Protein AF-A0AA96Z1S4-F1 (afdb_monomer)

Nearest PDB structures (foldseek):
  3mgd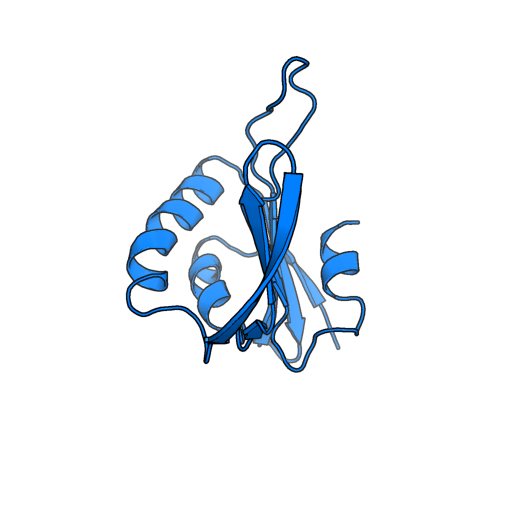-assembly2_B  TM=6.891E-01  e=1.583E-03  Clostridium acetobutylicum
  3pp9-assembly1_A-2  TM=6.224E-01  e=9.752E-04  Bacillus anthracis str. Ames
  5dwn-assembly2_C  TM=6.789E-01  e=4.168E-03  Brucella ovis ATCC 25840
  1j4j-assembly2_B  TM=6.045E-01  e=3.923E-03  Pseudomonas amygdali pv. tabaci
  3dr8-assembly1_A  TM=6.629E-01  e=9.153E-03  unclassified

Foldseek 3Di:
DKDKDWDDLVCQLLQQVAFPFDWDQWDFDDDPNDTDIDGDT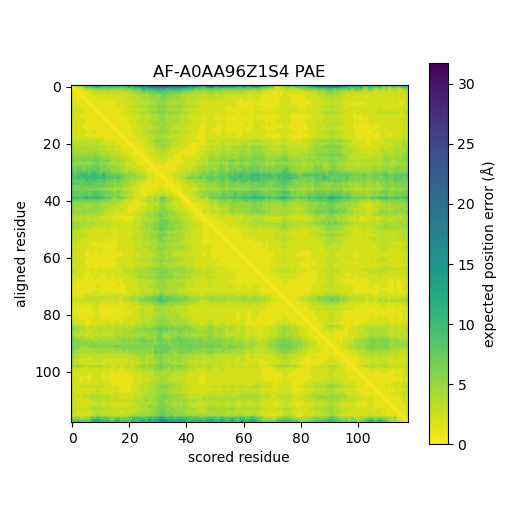DGDRGDPPCCSVVCSVVSSVQVVVPKIKMFMDDPNHTFWIWIWGPFQDDPVSHDIDGPDTDGHPVGPPVCPSVVNVD

pLDDT: mean 95.99, std 3.0, range [73.0, 98.38]

Structure (mmCIF, N/CA/C/O backbone):
data_AF-A0AA96Z1S4-F1
#
_entry.id   AF-A0AA96Z1S4-F1
#
loop_
_atom_site.group_PDB
_atom_site.id
_atom_site.type_symbol
_atom_site.label_atom_id
_atom_site.label_alt_id
_atom_site.label_comp_id
_atom_site.label_asym_id
_atom_site.label_entity_id
_atom_site.label_seq_id
_atom_site.pdbx_PDB_ins_code
_atom_site.Cartn_x
_atom_site.Cartn_y
_atom_site.Cartn_z
_atom_site.occupancy
_atom_site.B_iso_or_equiv
_atom_site.auth_seq_id
_atom_site.auth_comp_id
_atom_site.auth_asym_id
_atom_site.auth_atom_id
_atom_site.pdbx_PDB_model_num
ATOM 1 N N . MET A 1 1 ? -18.338 -12.045 7.560 1.00 86.25 1 MET A N 1
ATOM 2 C CA . MET A 1 1 ? -18.924 -10.911 6.817 1.00 86.25 1 MET A CA 1
ATOM 3 C C . MET A 1 1 ? -17.808 -9.919 6.566 1.00 86.25 1 MET A C 1
ATOM 5 O O . MET A 1 1 ? -16.950 -9.800 7.437 1.00 86.25 1 MET A O 1
ATOM 9 N N . ARG A 1 2 ? -17.789 -9.301 5.384 1.00 93.19 2 ARG A N 1
ATOM 10 C CA . ARG A 1 2 ? -16.822 -8.257 5.043 1.00 93.19 2 ARG A CA 1
ATOM 11 C C . ARG A 1 2 ? -17.427 -6.897 5.335 1.00 93.19 2 ARG A C 1
ATOM 13 O O . ARG A 1 2 ? -18.614 -6.706 5.087 1.00 93.19 2 ARG A O 1
ATOM 20 N N . GLU A 1 3 ? -16.612 -5.996 5.845 1.00 95.94 3 GLU A N 1
ATOM 21 C CA . GLU A 1 3 ? -16.991 -4.627 6.172 1.00 95.94 3 GLU A CA 1
ATOM 22 C C . GLU A 1 3 ? -16.070 -3.669 5.423 1.00 95.94 3 GLU A C 1
ATOM 24 O O . GLU A 1 3 ? -14.860 -3.887 5.396 1.00 95.94 3 GLU A O 1
ATOM 29 N N . VAL A 1 4 ? -16.642 -2.629 4.817 1.00 97.06 4 VAL A N 1
ATOM 30 C CA . VAL A 1 4 ? -15.889 -1.531 4.202 1.00 97.06 4 VAL A CA 1
ATOM 31 C C . VAL A 1 4 ? -16.131 -0.283 5.031 1.00 97.06 4 VAL A C 1
ATOM 33 O O . VAL A 1 4 ? -17.285 0.084 5.253 1.00 97.06 4 VAL A O 1
ATOM 36 N N . ARG A 1 5 ? -15.060 0.352 5.502 1.00 97.12 5 ARG A N 1
ATOM 37 C CA . ARG A 1 5 ? -15.141 1.591 6.284 1.00 97.12 5 ARG A CA 1
ATOM 38 C C . ARG A 1 5 ? -13.849 2.386 6.207 1.00 97.12 5 ARG A C 1
ATOM 40 O O . ARG A 1 5 ? -12.808 1.852 5.823 1.00 97.12 5 ARG A O 1
ATOM 47 N N . GLU A 1 6 ? -13.917 3.642 6.624 1.00 97.81 6 GLU A N 1
ATOM 48 C CA . GLU A 1 6 ? -12.722 4.448 6.844 1.00 97.81 6 GLU A CA 1
ATOM 49 C C . GLU A 1 6 ? -11.872 3.877 7.991 1.00 97.81 6 GLU A C 1
ATOM 51 O O . GLU A 1 6 ? -12.394 3.334 8.975 1.00 97.81 6 GLU A O 1
ATOM 56 N N . LEU A 1 7 ? -10.552 3.968 7.835 1.00 98.38 7 LEU A N 1
ATOM 57 C CA . LEU A 1 7 ? -9.593 3.704 8.901 1.00 98.38 7 LEU A CA 1
ATOM 58 C C . LEU A 1 7 ? -9.537 4.921 9.816 1.00 98.38 7 LEU A C 1
ATOM 60 O O . LEU A 1 7 ? -9.478 6.060 9.357 1.00 98.38 7 LEU A O 1
ATOM 64 N N . GLN A 1 8 ? -9.473 4.668 11.115 1.00 98.19 8 GLN A N 1
ATOM 65 C CA . GLN A 1 8 ? -9.076 5.681 12.077 1.00 98.19 8 GLN A CA 1
ATOM 66 C C . GLN A 1 8 ? -7.562 5.894 12.012 1.00 98.19 8 G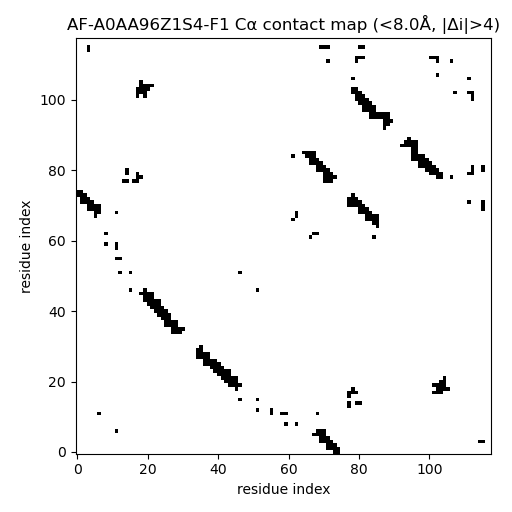LN A C 1
ATOM 68 O O . GLN A 1 8 ? -6.798 5.024 11.586 1.00 98.19 8 GLN A O 1
ATOM 73 N N . ARG A 1 9 ? -7.110 7.062 12.470 1.00 98.00 9 ARG A N 1
ATOM 74 C CA . ARG A 1 9 ? -5.693 7.448 12.453 1.00 98.00 9 ARG A CA 1
ATOM 75 C C . ARG A 1 9 ? -4.766 6.399 13.081 1.00 98.00 9 ARG A C 1
ATOM 77 O O . ARG A 1 9 ? -3.679 6.148 12.567 1.00 98.00 9 ARG A O 1
ATOM 84 N N . ASP A 1 10 ? -5.174 5.807 14.201 1.00 98.19 10 ASP A N 1
ATOM 85 C CA . ASP A 1 10 ? -4.431 4.776 14.935 1.00 98.19 10 ASP A CA 1
ATOM 86 C C . ASP A 1 10 ? -4.451 3.404 14.242 1.00 98.19 10 ASP A C 1
ATOM 88 O O . ASP A 1 10 ? -3.586 2.569 14.503 1.00 98.19 10 ASP A O 1
ATOM 92 N N . GLU A 1 11 ? -5.374 3.193 13.305 1.00 98.19 11 GLU A N 1
ATOM 93 C CA . GLU A 1 11 ? -5.448 1.992 12.477 1.00 98.19 11 GLU A CA 1
ATOM 94 C C . GLU A 1 11 ? -4.565 2.080 11.227 1.00 98.19 11 GLU A C 1
ATOM 96 O O . GLU A 1 11 ? -4.301 1.050 10.612 1.00 98.19 11 GLU A O 1
ATOM 101 N N . ILE A 1 12 ? -4.059 3.257 10.840 1.00 98.31 12 ILE A N 1
ATOM 102 C CA . ILE A 1 12 ? -3.226 3.423 9.632 1.00 98.31 12 ILE A CA 1
ATOM 103 C C . ILE A 1 12 ? -2.015 2.482 9.610 1.00 98.31 12 ILE A C 1
ATOM 105 O O . ILE A 1 12 ? -1.803 1.839 8.585 1.00 98.31 12 ILE A O 1
ATOM 109 N N . PRO A 1 13 ? -1.248 2.288 10.702 1.00 97.94 13 PRO A N 1
ATOM 110 C CA . PRO A 1 13 ? -0.148 1.323 10.700 1.00 97.94 13 PRO A CA 1
ATOM 111 C C . PRO A 1 13 ? -0.586 -0.126 10.422 1.00 97.94 13 PRO A C 1
ATOM 113 O O . PRO A 1 13 ? 0.235 -0.954 10.035 1.00 97.94 13 PRO A O 1
ATOM 116 N N . SER A 1 14 ? -1.872 -0.466 10.577 1.00 97.50 14 SER A N 1
ATOM 117 C CA . SER A 1 14 ? -2.368 -1.815 10.281 1.00 97.50 14 SER A CA 1
ATOM 118 C C . SER A 1 14 ? -2.323 -2.167 8.790 1.00 97.50 14 SER A C 1
ATOM 120 O O . SER A 1 14 ? -2.363 -3.354 8.463 1.00 97.50 14 SER A O 1
ATOM 122 N N . VAL A 1 15 ? -2.154 -1.195 7.879 1.00 98.06 15 VAL A N 1
ATOM 123 C CA . VAL A 1 15 ? -1.990 -1.469 6.437 1.00 98.06 15 VAL A CA 1
ATOM 124 C C . VAL A 1 15 ? -0.785 -2.367 6.149 1.00 98.06 15 VAL A C 1
ATOM 126 O O . VAL A 1 15 ? -0.818 -3.149 5.202 1.00 98.06 15 VAL A O 1
ATOM 129 N N . TRP A 1 16 ? 0.241 -2.347 7.004 1.00 97.88 16 TRP A N 1
ATOM 130 C CA . TRP A 1 16 ? 1.416 -3.215 6.881 1.00 97.88 16 TRP A CA 1
ATOM 131 C C . TRP A 1 16 ? 1.119 -4.689 7.196 1.00 97.88 16 TRP A C 1
ATOM 133 O O . TRP A 1 16 ? 1.907 -5.565 6.849 1.00 97.88 16 TRP A O 1
ATOM 143 N N . SER A 1 17 ? -0.035 -4.991 7.806 1.00 97.19 17 SER A N 1
ATOM 144 C CA . SER A 1 17 ? -0.509 -6.370 8.010 1.00 97.19 17 SER A CA 1
ATOM 145 C C . SER A 1 17 ? -1.090 -7.010 6.744 1.00 97.19 17 SER A C 1
ATOM 147 O O . SER A 1 17 ? -1.326 -8.223 6.719 1.00 97.19 17 SER A O 1
ATOM 149 N N . ILE A 1 18 ? -1.314 -6.211 5.692 1.00 98.12 18 ILE A N 1
ATOM 150 C CA . ILE A 1 18 ? -1.730 -6.701 4.380 1.00 98.12 18 ILE A CA 1
ATOM 151 C C . ILE A 1 18 ? -0.610 -7.568 3.806 1.00 98.12 18 ILE A C 1
ATOM 153 O O . ILE A 1 18 ? 0.548 -7.156 3.728 1.00 98.12 18 ILE A O 1
ATOM 157 N N . ASP A 1 19 ? -0.977 -8.768 3.363 1.00 97.62 19 ASP A N 1
ATOM 158 C CA . ASP A 1 19 ? -0.047 -9.697 2.730 1.00 97.62 19 ASP A CA 1
ATOM 159 C C . ASP A 1 19 ? 0.318 -9.207 1.317 1.00 97.62 19 ASP A C 1
ATOM 161 O O . ASP A 1 19 ? -0.403 -9.445 0.342 1.00 97.62 19 ASP A O 1
ATOM 165 N N . ARG A 1 20 ? 1.446 -8.500 1.209 1.00 95.62 20 ARG A N 1
ATOM 166 C CA . ARG A 1 20 ? 2.003 -7.981 -0.050 1.00 95.62 20 ARG A CA 1
ATOM 167 C C . ARG A 1 20 ? 2.797 -9.038 -0.835 1.00 95.62 20 ARG A C 1
ATOM 169 O O . ARG A 1 20 ? 3.549 -8.672 -1.729 1.00 95.62 20 ARG A O 1
ATOM 176 N N . THR A 1 21 ? 2.657 -10.335 -0.545 1.00 96.94 21 THR A N 1
ATOM 177 C CA . THR A 1 21 ? 3.338 -11.372 -1.336 1.00 96.94 21 THR A CA 1
ATOM 178 C C . THR A 1 21 ? 3.035 -11.191 -2.828 1.00 96.94 21 THR A C 1
ATOM 180 O O . THR A 1 21 ? 1.876 -11.071 -3.250 1.00 96.94 21 THR A O 1
ATOM 183 N N . GLU A 1 22 ? 4.087 -11.109 -3.634 1.00 95.31 22 GLU A N 1
ATOM 184 C CA . GLU A 1 22 ? 4.000 -10.803 -5.057 1.00 95.31 22 GLU A CA 1
ATOM 185 C C . GLU A 1 22 ? 5.142 -11.478 -5.813 1.00 95.31 22 GLU A C 1
ATOM 187 O O . GLU A 1 22 ? 6.310 -11.363 -5.446 1.00 95.31 22 GLU A O 1
ATOM 192 N N . LEU A 1 23 ? 4.789 -12.172 -6.893 1.00 95.06 23 LEU A N 1
ATOM 193 C CA . LEU A 1 23 ? 5.748 -12.696 -7.850 1.00 95.06 23 LEU A CA 1
ATOM 194 C C . LEU A 1 23 ? 5.677 -11.843 -9.112 1.00 95.06 23 LEU A C 1
ATOM 196 O O . LEU A 1 23 ? 4.690 -11.885 -9.844 1.00 95.06 23 LEU A O 1
ATOM 200 N N . ILE A 1 24 ? 6.744 -11.102 -9.373 1.00 95.00 24 ILE A N 1
ATOM 201 C CA . ILE A 1 24 ? 6.924 -10.345 -10.606 1.00 95.00 24 ILE A CA 1
ATOM 202 C C . ILE A 1 24 ? 7.806 -11.192 -11.510 1.00 95.00 24 ILE A C 1
ATOM 204 O O . ILE A 1 24 ? 8.932 -11.512 -11.138 1.00 95.00 24 ILE A O 1
ATOM 208 N N . GLU A 1 25 ? 7.304 -11.584 -12.679 1.00 96.44 25 GLU A N 1
ATOM 209 C CA . GLU A 1 25 ? 8.072 -12.377 -13.653 1.00 96.44 25 GLU A CA 1
ATOM 210 C C . GLU A 1 25 ? 8.652 -11.537 -14.793 1.00 96.44 25 GLU A C 1
ATOM 212 O O . GLU A 1 25 ? 9.621 -11.941 -15.443 1.00 96.44 25 GLU A O 1
ATOM 217 N N . ASN A 1 26 ? 8.047 -10.376 -15.049 1.00 96.44 26 ASN A N 1
ATOM 218 C CA . ASN A 1 26 ? 8.450 -9.467 -16.106 1.00 96.44 26 ASN A CA 1
ATOM 219 C C . ASN A 1 26 ? 8.262 -8.017 -15.664 1.00 96.44 26 ASN A C 1
ATOM 221 O O . ASN A 1 26 ? 7.343 -7.701 -14.910 1.00 96.44 26 ASN A O 1
ATOM 225 N N . LEU A 1 27 ? 9.098 -7.138 -16.202 1.00 95.88 27 LEU A N 1
ATOM 226 C CA . LEU A 1 27 ? 8.975 -5.693 -16.073 1.00 95.88 27 LEU A CA 1
ATOM 227 C C . LEU A 1 27 ? 8.906 -5.060 -17.458 1.00 95.88 27 LEU A C 1
ATOM 229 O O . LEU A 1 27 ? 9.590 -5.503 -18.380 1.00 95.88 27 LEU A O 1
ATOM 233 N N . TYR A 1 28 ? 8.128 -3.990 -17.591 1.00 96.00 28 TYR A N 1
ATOM 234 C CA . TYR A 1 28 ? 8.264 -3.088 -18.729 1.00 96.00 28 TYR A CA 1
ATOM 235 C C . TYR A 1 28 ? 9.387 -2.096 -18.441 1.00 96.00 28 TYR A C 1
ATOM 237 O O . TYR A 1 28 ? 9.330 -1.346 -17.469 1.00 96.00 28 TYR A O 1
ATOM 245 N N . LEU A 1 29 ? 10.411 -2.098 -19.289 1.00 95.19 29 LEU A N 1
ATOM 246 C CA . LEU A 1 29 ? 11.517 -1.153 -19.229 1.00 95.19 29 LEU A CA 1
ATOM 247 C C . LEU A 1 29 ? 11.307 -0.084 -20.293 1.00 95.19 29 LEU A C 1
ATOM 249 O O . LEU A 1 29 ? 11.132 -0.405 -21.466 1.00 95.19 29 LEU A O 1
ATOM 253 N N . TYR A 1 30 ? 11.355 1.183 -19.894 1.00 96.25 30 TYR A N 1
ATOM 254 C CA . TYR A 1 30 ? 11.324 2.280 -20.851 1.00 96.25 30 TYR A CA 1
ATOM 255 C C . TYR A 1 30 ? 12.707 2.459 -21.483 1.00 96.25 30 TYR A C 1
ATOM 257 O O . TYR A 1 30 ? 13.673 2.797 -20.797 1.00 96.25 30 TYR A O 1
ATOM 265 N N . GLN A 1 31 ? 12.814 2.196 -22.783 1.00 96.06 31 GLN A N 1
ATOM 266 C CA . GLN A 1 31 ? 14.062 2.230 -23.542 1.00 96.06 31 GLN A CA 1
ATOM 267 C C . GLN A 1 31 ? 13.810 2.881 -24.900 1.00 96.06 31 GLN A C 1
ATOM 269 O O . GLN A 1 31 ? 12.935 2.454 -25.643 1.00 96.06 31 GLN A O 1
ATOM 274 N N . ASN A 1 32 ? 14.590 3.914 -25.230 1.00 95.62 32 ASN A N 1
ATOM 275 C CA . ASN A 1 32 ? 14.558 4.580 -26.540 1.00 95.62 32 ASN A CA 1
ATOM 276 C C . ASN A 1 32 ? 13.157 5.024 -27.010 1.00 95.62 32 ASN A C 1
ATOM 278 O O . ASN A 1 32 ? 12.870 4.994 -28.201 1.00 95.62 32 ASN A O 1
ATOM 282 N N . GLY A 1 33 ? 12.293 5.458 -26.088 1.00 97.00 33 GLY A N 1
ATOM 283 C CA . GLY A 1 33 ? 10.939 5.909 -26.427 1.00 97.00 33 GLY A CA 1
ATOM 284 C C . GLY A 1 33 ? 9.869 4.817 -26.406 1.00 97.00 33 GLY A C 1
ATOM 285 O O . GLY A 1 33 ? 8.704 5.124 -26.640 1.00 97.00 33 GLY A O 1
ATOM 286 N N . GLU A 1 34 ? 10.224 3.571 -26.089 1.00 97.31 34 GLU A N 1
ATOM 287 C CA . GLU A 1 34 ? 9.303 2.433 -26.103 1.00 97.31 34 GLU A CA 1
ATOM 288 C C . GLU A 1 34 ? 9.324 1.661 -24.775 1.00 97.31 34 GLU A C 1
ATOM 290 O O . GLU A 1 34 ? 10.306 1.686 -24.031 1.00 97.31 34 GLU A O 1
ATOM 295 N N . LEU A 1 35 ? 8.225 0.965 -24.467 1.00 97.62 35 LEU A N 1
ATOM 296 C CA . LE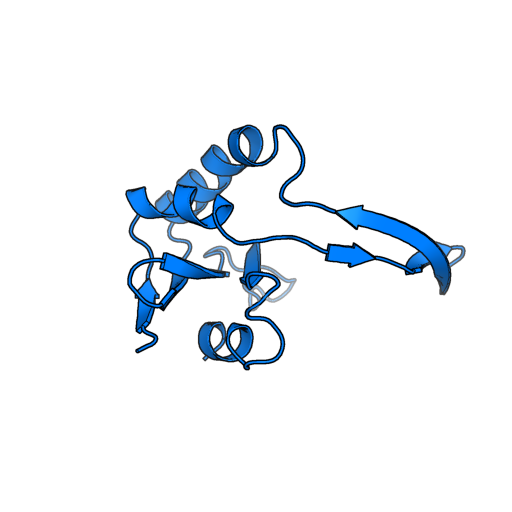U A 1 35 ? 8.152 0.023 -23.348 1.00 97.62 35 LEU A CA 1
ATOM 297 C C . LEU A 1 35 ? 8.520 -1.378 -23.839 1.00 97.62 35 LEU A C 1
ATOM 299 O O . LEU A 1 35 ? 7.768 -2.006 -24.582 1.00 97.62 35 LEU A O 1
ATOM 303 N N . VAL A 1 36 ? 9.661 -1.884 -23.384 1.00 97.12 36 VAL A N 1
ATOM 304 C CA . VAL A 1 36 ? 10.171 -3.210 -23.737 1.00 97.12 36 VAL A CA 1
ATOM 305 C C . VAL A 1 36 ? 9.903 -4.175 -22.587 1.00 97.12 36 VAL A C 1
ATOM 307 O O . VAL A 1 36 ? 10.335 -3.941 -21.458 1.00 97.12 36 VAL A O 1
ATOM 310 N N . LEU A 1 37 ? 9.205 -5.279 -22.864 1.00 97.25 37 LEU A N 1
ATOM 311 C CA . LEU A 1 37 ? 8.989 -6.336 -21.877 1.00 97.25 37 LEU A CA 1
ATOM 312 C C . LEU A 1 37 ? 10.305 -7.088 -21.617 1.00 97.25 37 LEU A C 1
ATOM 314 O O . LEU A 1 37 ? 10.902 -7.655 -22.531 1.00 97.25 37 LEU A O 1
ATOM 318 N N . SER A 1 38 ? 10.747 -7.111 -20.364 1.00 95.44 38 SER A N 1
ATOM 319 C CA . SER A 1 38 ? 11.985 -7.747 -19.915 1.00 95.44 38 SER A CA 1
ATOM 320 C C . SER A 1 38 ? 11.689 -8.810 -18.863 1.00 95.44 38 SER A C 1
ATOM 322 O O . SER A 1 38 ? 10.967 -8.549 -17.900 1.00 95.44 38 SER A O 1
ATOM 324 N N . LYS A 1 39 ? 12.275 -10.002 -19.019 1.00 95.62 39 LYS A N 1
ATOM 325 C CA . LYS A 1 39 ? 12.147 -11.088 -18.043 1.00 95.62 39 LYS A CA 1
ATOM 326 C C . LYS A 1 39 ? 13.036 -10.800 -16.834 1.00 95.62 39 LYS A C 1
ATOM 328 O O . LYS A 1 39 ? 14.246 -11.015 -16.883 1.00 95.62 39 LYS A O 1
ATOM 333 N N . GLN A 1 40 ? 12.425 -10.328 -15.755 1.00 92.25 40 GLN A N 1
ATOM 334 C CA . GLN A 1 40 ? 13.075 -10.079 -14.471 1.00 92.25 40 GLN A CA 1
ATOM 335 C C . GLN A 1 40 ? 12.207 -10.654 -13.365 1.00 92.25 40 GLN A C 1
ATOM 337 O O . GLN A 1 40 ? 11.014 -10.366 -13.306 1.00 92.25 40 GLN A O 1
ATOM 342 N N . ARG A 1 41 ? 12.809 -11.476 -12.501 1.00 93.69 41 ARG A N 1
ATOM 343 C CA . ARG A 1 41 ? 12.078 -12.183 -11.455 1.00 93.69 41 ARG A CA 1
ATOM 344 C C . ARG A 1 41 ? 12.317 -11.547 -10.092 1.00 93.69 41 ARG A C 1
ATOM 346 O O . ARG A 1 41 ? 13.437 -11.610 -9.592 1.00 93.69 41 ARG A O 1
ATOM 353 N N . PHE A 1 42 ? 11.255 -11.036 -9.478 1.00 94.00 42 PHE A N 1
ATOM 354 C CA . PHE A 1 42 ? 11.238 -10.604 -8.081 1.00 94.00 42 PHE A CA 1
ATOM 355 C C . PHE A 1 42 ? 10.212 -11.435 -7.323 1.00 94.00 42 PHE A C 1
ATOM 357 O O . PHE A 1 42 ? 9.055 -11.523 -7.723 1.00 94.00 42 PHE A O 1
ATOM 364 N N . ASP A 1 43 ? 10.657 -12.079 -6.250 1.00 95.12 43 ASP A N 1
ATOM 365 C CA . ASP A 1 43 ? 9.808 -12.888 -5.380 1.00 95.12 43 ASP A CA 1
ATOM 366 C C . ASP A 1 43 ? 9.680 -12.173 -4.032 1.00 95.12 43 ASP A C 1
ATOM 368 O O . ASP A 1 43 ? 10.476 -12.375 -3.113 1.00 95.12 43 ASP A O 1
ATOM 372 N N . MET A 1 44 ? 8.713 -11.261 -3.964 1.00 94.62 44 MET A N 1
ATOM 373 C CA . MET A 1 44 ? 8.443 -10.433 -2.798 1.00 94.62 44 MET A CA 1
ATOM 374 C C . MET A 1 44 ? 7.677 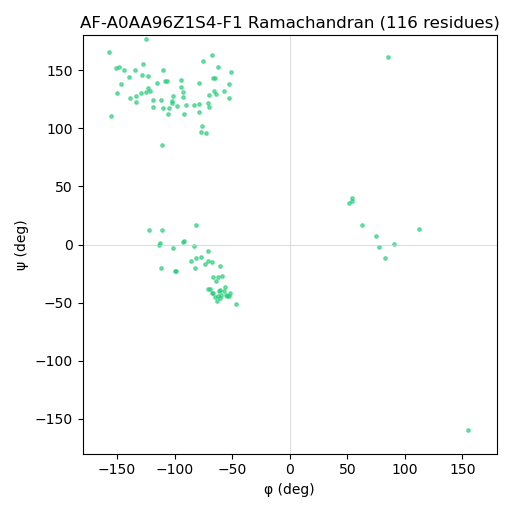-11.263 -1.773 1.00 94.62 44 MET A C 1
ATOM 376 O O . MET A 1 44 ? 6.577 -11.742 -2.048 1.00 94.62 44 MET A O 1
ATOM 380 N N . LYS A 1 45 ? 8.236 -11.417 -0.570 1.00 94.25 45 LYS A N 1
ATOM 381 C CA . LYS A 1 45 ? 7.597 -12.153 0.539 1.00 94.25 45 LYS A CA 1
ATOM 382 C C . LYS A 1 45 ? 6.752 -11.275 1.465 1.00 94.25 45 LYS A C 1
ATOM 384 O O . LYS A 1 45 ? 6.241 -11.758 2.468 1.00 94.25 45 LYS A O 1
ATOM 389 N N . GLY A 1 46 ? 6.634 -9.991 1.149 1.00 94.56 46 GLY A N 1
ATOM 390 C CA . GLY A 1 46 ? 5.962 -8.992 1.966 1.00 94.56 46 GLY A CA 1
ATOM 391 C C . GLY A 1 46 ? 6.512 -7.601 1.679 1.00 94.56 46 GLY A C 1
ATOM 392 O O . GLY A 1 46 ? 7.122 -7.366 0.632 1.00 94.56 46 GLY A O 1
ATOM 393 N N . TRP A 1 47 ? 6.295 -6.687 2.618 1.00 95.62 47 TRP A N 1
ATOM 394 C CA . TRP A 1 47 ? 6.901 -5.359 2.596 1.00 95.62 47 TRP A CA 1
ATOM 395 C C . TRP A 1 47 ? 8.426 -5.473 2.755 1.00 95.62 47 TRP A C 1
ATOM 397 O O . TRP A 1 47 ? 8.880 -6.214 3.630 1.00 95.62 47 TRP A O 1
ATOM 407 N N . PRO A 1 48 ? 9.224 -4.790 1.917 1.00 93.81 48 PRO A N 1
ATOM 408 C CA . PRO A 1 48 ? 10.659 -4.651 2.120 1.00 93.81 48 PRO A CA 1
ATOM 409 C C . PRO A 1 48 ? 11.017 -4.157 3.521 1.00 93.81 48 PRO A C 1
ATOM 411 O O . PRO A 1 48 ? 10.288 -3.384 4.142 1.00 93.81 48 PRO A O 1
ATOM 414 N N . GLU A 1 49 ? 12.172 -4.606 4.004 1.00 93.94 49 GLU A N 1
ATOM 415 C CA . GLU A 1 49 ? 12.714 -4.190 5.295 1.00 93.94 49 GLU A CA 1
ATOM 416 C C . GLU A 1 49 ? 12.872 -2.662 5.350 1.00 93.94 49 GLU A C 1
ATOM 418 O O . GLU A 1 49 ? 13.400 -2.050 4.420 1.00 93.94 49 GLU A O 1
ATOM 423 N N . GLY A 1 50 ? 12.395 -2.046 6.434 1.00 95.88 50 GLY A N 1
ATOM 424 C CA . GLY A 1 50 ? 12.453 -0.599 6.638 1.00 95.88 50 GLY A CA 1
ATOM 425 C C . GLY A 1 50 ? 11.339 0.202 5.956 1.00 95.88 50 GLY A C 1
ATOM 426 O O . GLY A 1 50 ? 11.197 1.387 6.255 1.00 95.88 50 GLY A O 1
ATOM 427 N N . GLU A 1 51 ? 10.538 -0.390 5.055 1.00 94.44 51 GLU A N 1
ATOM 428 C CA . GLU A 1 51 ? 9.420 0.333 4.431 1.00 94.44 51 GLU A CA 1
ATOM 429 C C . GLU A 1 51 ? 8.357 0.766 5.451 1.00 94.44 51 GLU A C 1
ATOM 431 O O . GLU A 1 51 ? 7.999 1.947 5.436 1.00 94.44 51 GLU A O 1
ATOM 436 N N . PRO A 1 52 ? 7.859 -0.104 6.354 1.00 96.25 52 PRO A N 1
ATOM 437 C CA . PRO A 1 52 ? 6.872 0.315 7.341 1.00 96.25 52 PRO A CA 1
ATOM 438 C C . PRO A 1 52 ? 7.348 1.500 8.184 1.00 96.25 52 PRO A C 1
ATOM 440 O O . PRO A 1 52 ? 6.604 2.463 8.375 1.00 96.25 52 PRO A O 1
ATOM 443 N N . GLU A 1 53 ? 8.597 1.480 8.641 1.00 97.56 53 GLU A N 1
ATOM 444 C CA . GLU A 1 53 ? 9.188 2.538 9.458 1.00 97.56 53 GLU A CA 1
ATOM 445 C C . GLU A 1 53 ? 9.368 3.838 8.667 1.00 97.56 53 GLU A C 1
ATOM 447 O O . GLU A 1 53 ? 9.081 4.917 9.184 1.00 97.56 53 GLU A O 1
ATOM 452 N N . ALA A 1 54 ? 9.811 3.741 7.410 1.00 97.38 54 ALA A N 1
ATOM 453 C CA . ALA A 1 54 ? 10.041 4.898 6.552 1.00 97.38 54 ALA A CA 1
ATOM 454 C C . ALA A 1 54 ? 8.735 5.565 6.097 1.00 97.38 54 ALA A C 1
ATOM 456 O O . ALA A 1 54 ? 8.661 6.790 6.034 1.00 97.38 54 ALA A O 1
ATOM 457 N N . TYR A 1 55 ? 7.698 4.780 5.791 1.00 96.62 55 TYR A N 1
ATOM 458 C CA . TYR A 1 55 ? 6.477 5.290 5.166 1.00 96.62 55 TYR A CA 1
ATOM 459 C C . TYR A 1 55 ? 5.328 5.550 6.139 1.00 96.62 55 TYR A C 1
ATOM 461 O O . TYR A 1 55 ? 4.481 6.390 5.835 1.00 96.62 55 TYR A O 1
ATOM 469 N N . THR A 1 56 ? 5.290 4.918 7.319 1.00 97.88 56 THR A N 1
ATOM 470 C CA . THR A 1 56 ? 4.241 5.202 8.321 1.00 97.88 56 THR A CA 1
ATOM 471 C C . THR A 1 56 ? 4.118 6.696 8.654 1.00 97.88 56 THR A C 1
ATOM 473 O O . THR A 1 56 ? 2.986 7.185 8.662 1.00 97.88 56 THR A O 1
ATOM 476 N N . PRO A 1 57 ? 5.214 7.458 8.871 1.00 98.19 57 PRO A N 1
ATOM 477 C CA . PRO A 1 57 ? 5.117 8.898 9.111 1.00 98.19 57 PRO A CA 1
ATOM 478 C C . PRO A 1 57 ? 4.411 9.648 7.975 1.00 98.19 57 PRO A C 1
ATOM 480 O O . PRO A 1 57 ? 3.582 10.510 8.246 1.00 98.19 57 PRO A O 1
ATOM 483 N N . HIS A 1 58 ? 4.675 9.278 6.719 1.00 96.69 58 HIS A N 1
ATOM 484 C CA . HIS A 1 58 ? 4.056 9.898 5.546 1.00 96.69 58 HIS A CA 1
ATOM 485 C C . HIS A 1 58 ? 2.564 9.566 5.419 1.00 96.69 58 HIS A C 1
ATOM 487 O O . HIS A 1 58 ? 1.772 10.435 5.063 1.00 96.69 58 HIS A O 1
ATOM 493 N N . LEU A 1 59 ? 2.159 8.330 5.733 1.00 97.31 59 LEU A N 1
ATOM 494 C CA . LEU A 1 59 ? 0.742 7.947 5.728 1.00 97.31 59 LEU A CA 1
ATOM 495 C C . LEU A 1 59 ? -0.043 8.685 6.820 1.00 97.31 59 LEU A C 1
ATOM 497 O O . LEU A 1 59 ? -1.143 9.170 6.563 1.00 97.31 59 LEU A O 1
ATOM 501 N N . LEU A 1 60 ? 0.539 8.806 8.017 1.00 98.31 60 LEU A N 1
ATOM 502 C CA . LEU A 1 60 ? -0.053 9.558 9.125 1.00 98.31 60 LEU A CA 1
ATOM 503 C C . LEU A 1 60 ? -0.157 11.051 8.800 1.00 98.31 60 LEU A C 1
ATOM 505 O O . LEU A 1 60 ? -1.210 11.640 9.012 1.00 98.31 60 LEU A O 1
ATOM 509 N N . GLU A 1 61 ? 0.902 11.646 8.247 1.00 97.81 61 GLU A N 1
ATOM 510 C CA . GLU A 1 61 ? 0.894 13.043 7.806 1.00 97.81 61 GLU A CA 1
ATOM 511 C C . GLU A 1 61 ? -0.178 13.285 6.735 1.00 97.81 61 GLU A C 1
ATOM 513 O O . GLU A 1 61 ? -0.925 14.257 6.820 1.00 97.81 61 GLU A O 1
ATOM 518 N N . SER A 1 62 ? -0.301 12.384 5.757 1.00 97.06 62 SER A N 1
ATOM 519 C CA . SER A 1 62 ? -1.317 12.480 4.707 1.00 97.06 62 SER A CA 1
ATOM 520 C C . SER A 1 62 ? -2.737 12.417 5.278 1.00 97.06 62 SER A C 1
ATOM 522 O O . SER A 1 62 ? -3.579 13.239 4.913 1.00 97.06 62 SER A O 1
ATOM 524 N N . TYR A 1 63 ? -3.002 11.506 6.218 1.00 98.19 63 TYR A N 1
ATOM 525 C CA . TYR A 1 63 ? -4.282 11.460 6.930 1.00 98.19 63 TYR A CA 1
ATOM 526 C C . TYR A 1 63 ? -4.547 12.750 7.711 1.00 98.19 63 TYR A C 1
ATOM 528 O O . TYR A 1 63 ? -5.630 13.320 7.607 1.00 98.19 63 TYR A O 1
ATOM 536 N N . ASP A 1 64 ? -3.549 13.252 8.446 1.00 98.19 64 ASP A N 1
ATOM 537 C CA . ASP A 1 64 ? -3.658 14.492 9.226 1.00 98.19 64 ASP A CA 1
ATOM 538 C C . ASP A 1 64 ? -3.930 15.715 8.337 1.00 98.19 64 ASP A C 1
ATOM 540 O O . ASP A 1 64 ? -4.568 16.678 8.765 1.00 98.19 64 ASP A O 1
ATOM 544 N N . GLN A 1 65 ? -3.483 15.667 7.082 1.00 96.81 65 GLN A N 1
ATOM 545 C CA . GLN A 1 65 ? -3.764 16.684 6.074 1.00 96.81 65 GLN A CA 1
ATOM 546 C C . GLN A 1 65 ? -5.141 16.525 5.419 1.00 96.81 65 GLN A C 1
ATOM 548 O O . GLN A 1 65 ? -5.590 17.470 4.773 1.00 96.81 65 GLN A O 1
ATOM 553 N N . GLY A 1 66 ? -5.834 15.401 5.619 1.00 97.38 66 GLY A N 1
ATOM 554 C CA . GLY A 1 66 ? -7.199 15.158 5.148 1.00 97.38 66 GLY A CA 1
ATOM 555 C C . GLY A 1 66 ? -7.331 14.100 4.053 1.00 97.38 66 GLY A C 1
ATOM 556 O O . GLY A 1 66 ? -8.380 14.040 3.412 1.00 97.38 66 GLY A O 1
ATOM 557 N N . ALA A 1 67 ? -6.298 13.292 3.799 1.00 97.50 67 ALA A N 1
ATOM 558 C CA . ALA A 1 67 ? -6.431 12.126 2.931 1.00 97.50 67 ALA A CA 1
ATOM 559 C C . ALA A 1 67 ? -7.357 11.076 3.557 1.00 97.50 67 ALA A C 1
ATOM 561 O O . ALA A 1 67 ? -7.342 10.844 4.767 1.00 97.50 67 ALA A O 1
ATOM 562 N N . ILE A 1 68 ? -8.136 10.408 2.712 1.00 97.00 68 ILE A N 1
ATOM 563 C CA . ILE A 1 68 ? -9.093 9.384 3.138 1.00 97.00 68 ILE A CA 1
ATOM 564 C C . ILE A 1 68 ? -8.424 8.021 3.026 1.00 97.00 68 ILE A C 1
ATOM 566 O O . ILE A 1 68 ? -7.794 7.723 2.013 1.00 97.00 68 ILE A O 1
ATOM 570 N N . PHE A 1 69 ? -8.589 7.179 4.043 1.00 98.25 69 PHE A N 1
ATOM 571 C CA . PHE A 1 69 ? -8.134 5.792 4.037 1.00 98.25 69 PHE A CA 1
ATOM 572 C C . PHE A 1 69 ? -9.339 4.877 4.195 1.00 98.25 69 PHE A C 1
ATOM 574 O O . PHE A 1 69 ? -10.009 4.922 5.220 1.00 98.25 69 PHE A O 1
ATOM 581 N N . LEU A 1 70 ? -9.600 4.028 3.205 1.00 98.06 70 LEU A N 1
ATOM 582 C CA . LEU A 1 70 ? -10.661 3.025 3.237 1.00 98.06 70 LEU A CA 1
ATOM 583 C C . LEU A 1 70 ? -10.058 1.636 3.412 1.00 98.06 70 LEU A C 1
ATOM 585 O O . LEU A 1 70 ? -9.036 1.313 2.809 1.00 98.06 70 LEU A O 1
ATOM 589 N N . GLY A 1 71 ? -10.711 0.803 4.214 1.00 98.00 71 GLY A N 1
ATOM 590 C CA . GLY A 1 71 ? -10.296 -0.562 4.499 1.00 98.00 71 GLY A CA 1
ATOM 591 C C . GLY A 1 71 ? -11.418 -1.555 4.269 1.00 98.00 71 GLY A C 1
ATOM 592 O O . GLY A 1 71 ? -12.581 -1.263 4.539 1.00 98.00 71 GLY A O 1
ATOM 593 N N . VAL A 1 72 ? -11.050 -2.752 3.818 1.00 98.31 72 VAL A N 1
ATOM 594 C CA . VAL A 1 72 ? -11.914 -3.932 3.855 1.00 98.31 72 VAL A CA 1
ATOM 595 C C . VAL A 1 72 ? -11.467 -4.816 5.008 1.00 98.31 72 VAL A C 1
ATOM 597 O O . VAL A 1 72 ? -10.321 -5.275 5.035 1.00 98.31 72 VAL A O 1
ATOM 600 N N . PHE A 1 73 ? -12.382 -5.093 5.929 1.00 97.62 73 PHE A N 1
ATOM 601 C CA . PHE A 1 73 ? -12.160 -5.958 7.077 1.00 97.62 73 PHE A CA 1
ATOM 602 C C . PHE A 1 73 ? -12.899 -7.283 6.915 1.00 97.62 73 PHE A C 1
ATOM 604 O O . PHE A 1 73 ? -14.047 -7.325 6.475 1.00 97.62 73 PHE A O 1
ATOM 611 N N . GLU A 1 74 ? -12.266 -8.378 7.325 1.00 96.62 74 GLU A N 1
ATOM 612 C CA . GLU A 1 74 ? -12.910 -9.679 7.488 1.00 96.62 74 GLU A CA 1
ATOM 613 C C . GLU A 1 74 ? -12.498 -10.269 8.839 1.00 96.62 74 GLU A C 1
ATOM 615 O O . GLU A 1 74 ? -11.313 -10.401 9.130 1.00 96.62 74 GLU A O 1
ATOM 620 N N . GLN A 1 75 ? -13.481 -10.583 9.694 1.00 94.25 75 GLN A N 1
ATOM 621 C CA . GLN A 1 75 ? -13.245 -11.087 11.060 1.00 94.25 75 GLN A CA 1
ATOM 622 C C . GLN A 1 75 ? -12.324 -10.173 11.898 1.00 94.25 75 GLN A C 1
ATOM 624 O O . GLN A 1 75 ? -11.487 -10.645 12.662 1.00 94.25 75 GLN A O 1
ATOM 629 N N . GLY A 1 76 ? -12.459 -8.853 11.732 1.00 92.50 76 GLY A N 1
ATOM 630 C CA . GLY A 1 76 ? -11.633 -7.853 12.419 1.00 92.50 76 GLY A CA 1
ATOM 631 C C . GLY A 1 76 ? -10.223 -7.678 11.845 1.00 92.50 76 GLY A C 1
ATOM 632 O O . GLY A 1 76 ? -9.494 -6.806 12.305 1.00 92.50 76 GLY A O 1
ATOM 633 N N . LYS A 1 77 ? -9.830 -8.453 10.826 1.00 95.69 77 LYS A N 1
ATOM 634 C CA . LYS A 1 77 ? -8.547 -8.304 10.132 1.00 95.69 77 LYS A CA 1
ATOM 635 C C . LYS A 1 77 ? -8.696 -7.391 8.918 1.00 95.69 77 LYS A C 1
ATOM 637 O O . LYS A 1 77 ? -9.572 -7.628 8.089 1.00 95.69 77 LYS A O 1
ATOM 642 N N . LEU A 1 78 ? -7.805 -6.412 8.773 1.00 98.12 78 LEU A N 1
ATOM 643 C CA . LEU A 1 78 ? -7.676 -5.623 7.548 1.00 98.12 78 LEU A CA 1
ATOM 644 C C . LEU A 1 78 ? -7.098 -6.504 6.427 1.00 98.12 78 LEU A C 1
ATOM 646 O O . LEU A 1 78 ? -5.990 -7.026 6.547 1.00 98.12 78 LEU A O 1
ATOM 650 N N . ILE A 1 79 ? -7.855 -6.699 5.347 1.00 98.19 79 ILE A N 1
ATOM 651 C CA . ILE A 1 79 ? -7.464 -7.567 4.221 1.00 98.19 79 ILE A CA 1
ATOM 652 C C . ILE A 1 79 ? -7.182 -6.790 2.932 1.00 98.19 79 ILE A C 1
ATOM 654 O O . ILE A 1 79 ? -6.459 -7.295 2.070 1.00 98.19 79 ILE A O 1
ATOM 658 N N . ALA A 1 80 ? -7.694 -5.567 2.812 1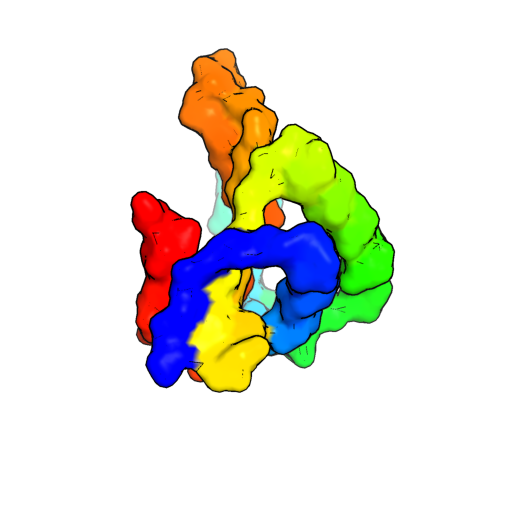.00 98.31 80 ALA A N 1
ATOM 659 C CA . ALA A 1 80 ? -7.387 -4.637 1.732 1.00 98.31 80 ALA A CA 1
ATOM 660 C C . ALA A 1 80 ? -7.510 -3.194 2.227 1.00 98.31 80 ALA A C 1
ATOM 662 O O . ALA A 1 80 ? -8.312 -2.933 3.120 1.00 98.31 80 ALA A O 1
ATOM 663 N N . ALA A 1 81 ? -6.759 -2.269 1.637 1.00 98.31 81 ALA A N 1
ATOM 664 C CA . ALA A 1 81 ? -6.883 -0.846 1.928 1.00 98.31 81 ALA A CA 1
ATOM 665 C C . ALA A 1 81 ? -6.566 0.014 0.705 1.00 98.31 81 ALA A C 1
ATOM 667 O O . ALA A 1 81 ? -5.780 -0.384 -0.160 1.00 98.31 81 ALA A O 1
ATOM 668 N N . ALA A 1 82 ? -7.162 1.201 0.666 1.00 98.12 82 ALA A N 1
ATOM 669 C CA . ALA A 1 82 ? -6.895 2.244 -0.307 1.00 98.12 82 ALA A CA 1
ATOM 670 C C . ALA A 1 82 ? -6.744 3.599 0.392 1.00 98.12 82 ALA A C 1
ATOM 672 O O . ALA A 1 82 ? -7.373 3.832 1.422 1.00 98.12 82 ALA A O 1
ATOM 673 N N . SER A 1 83 ? -5.938 4.491 -0.180 1.00 97.56 83 SER A N 1
ATOM 674 C CA . SER A 1 83 ? -5.830 5.880 0.262 1.00 97.56 83 SER A CA 1
ATOM 675 C C . SER A 1 83 ? -5.988 6.833 -0.913 1.00 97.56 83 SER A C 1
ATOM 677 O O . SER A 1 83 ? -5.344 6.654 -1.951 1.00 97.56 83 SER A O 1
ATOM 679 N N . LEU A 1 84 ? -6.852 7.831 -0.738 1.00 96.81 84 LEU A N 1
ATOM 680 C CA . LEU A 1 84 ? -7.070 8.918 -1.681 1.00 96.81 84 LEU A CA 1
ATOM 681 C C . LEU A 1 84 ? -6.521 10.211 -1.076 1.00 96.81 84 LEU A C 1
ATOM 683 O O . LEU A 1 84 ? -6.988 10.670 -0.034 1.00 96.81 84 LEU A O 1
ATOM 687 N N . ASP A 1 85 ? -5.527 10.781 -1.748 1.00 94.62 85 ASP A N 1
ATOM 688 C CA . ASP A 1 85 ? -4.934 12.074 -1.416 1.00 94.62 85 ASP A CA 1
ATOM 689 C C . ASP A 1 85 ? -5.988 13.191 -1.535 1.00 94.62 85 ASP A C 1
ATOM 691 O O . ASP A 1 85 ? -6.936 13.095 -2.318 1.00 94.62 85 ASP A O 1
ATOM 695 N N . ASN A 1 86 ? -5.813 14.271 -0.782 1.00 94.44 86 ASN A N 1
ATOM 696 C CA . ASN A 1 86 ? -6.723 15.414 -0.760 1.00 94.44 86 ASN A CA 1
ATOM 697 C C . ASN A 1 86 ? -6.219 16.610 -1.585 1.00 94.44 86 ASN A C 1
ATOM 699 O O . ASN A 1 86 ? -6.915 17.621 -1.714 1.00 94.44 86 ASN A O 1
ATOM 703 N N . VAL A 1 87 ? -5.017 16.514 -2.162 1.00 94.88 87 VAL A N 1
ATOM 704 C CA . VAL A 1 87 ? -4.440 17.563 -3.009 1.00 94.88 87 VAL A CA 1
ATOM 705 C C . VAL A 1 87 ? -4.821 17.363 -4.476 1.00 94.88 87 VAL A C 1
ATOM 707 O O . VAL A 1 87 ? -4.427 16.384 -5.109 1.00 94.88 87 VAL A O 1
ATOM 710 N N . TRP A 1 88 ? -5.504 18.351 -5.062 1.00 95.94 88 TRP A N 1
ATOM 711 C CA . TRP A 1 88 ? -5.833 18.371 -6.491 1.00 95.94 88 TRP A CA 1
ATOM 712 C C . TRP A 1 88 ? -4.597 18.593 -7.383 1.00 95.94 88 TRP A C 1
ATOM 714 O O . TRP A 1 88 ? -3.817 19.546 -7.232 1.00 95.94 88 TRP A O 1
ATOM 724 N N . ARG A 1 89 ? -4.443 17.709 -8.369 1.00 94.88 89 ARG A N 1
ATOM 725 C CA . ARG A 1 89 ? -3.312 17.586 -9.301 1.00 94.88 89 ARG A CA 1
ATOM 726 C C . ARG A 1 89 ? -3.781 17.648 -10.762 1.00 94.88 89 ARG A C 1
ATOM 728 O O . ARG A 1 89 ? -4.972 17.755 -11.050 1.00 94.88 89 ARG A O 1
ATOM 735 N N . GLY A 1 90 ? -2.813 17.605 -11.680 1.00 95.56 90 GLY A N 1
ATOM 736 C CA . GLY A 1 90 ? -3.017 17.793 -13.120 1.00 95.56 90 GLY A CA 1
ATOM 737 C C . GLY A 1 90 ? -3.017 19.267 -13.533 1.00 95.56 90 GLY A C 1
ATOM 738 O O . GLY A 1 90 ? -3.205 20.152 -12.696 1.00 95.56 90 GLY A O 1
ATOM 739 N N . GLU A 1 91 ? -2.810 19.530 -14.826 1.00 96.56 91 GLU A N 1
ATOM 740 C CA . GLU A 1 91 ? -2.814 20.892 -15.393 1.00 96.56 91 GLU A CA 1
ATOM 741 C C . GLU A 1 91 ? -4.126 21.630 -15.099 1.00 96.56 91 GLU A C 1
ATOM 743 O O . GLU A 1 91 ? -4.125 22.818 -14.794 1.00 96.56 91 GLU A O 1
ATOM 748 N N . GLN A 1 92 ? -5.241 20.895 -15.122 1.00 97.00 92 GLN A N 1
ATOM 749 C CA . GLN A 1 92 ? -6.586 21.416 -14.876 1.00 97.00 92 GLN A CA 1
ATOM 750 C C . GLN A 1 92 ? -7.033 21.312 -13.410 1.00 97.00 92 GLN A C 1
ATOM 752 O O . GLN A 1 92 ? -8.169 21.665 -13.107 1.00 97.00 92 GLN A O 1
ATOM 757 N N . LYS A 1 93 ? -6.177 20.825 -12.498 1.00 96.19 93 LYS A N 1
ATOM 758 C CA . LYS A 1 93 ? -6.511 20.638 -11.071 1.00 96.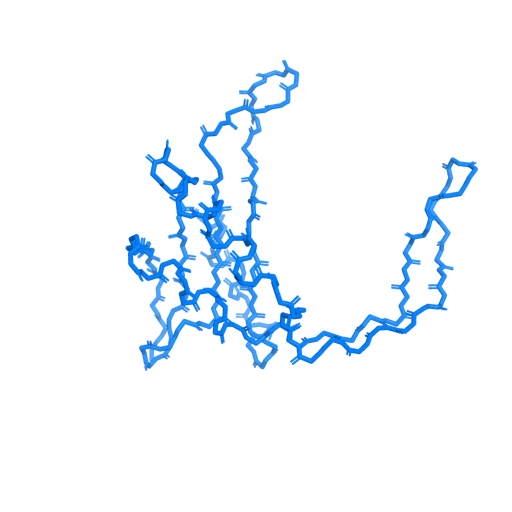19 93 LYS A CA 1
ATOM 759 C C . LYS A 1 93 ? -7.774 19.799 -10.833 1.00 96.19 93 LYS A C 1
ATOM 761 O O . LYS A 1 93 ? -8.562 20.089 -9.942 1.00 96.19 93 LYS A O 1
ATOM 766 N N . ASN A 1 94 ? -7.945 18.746 -11.623 1.00 96.50 94 ASN A N 1
ATOM 767 C CA . ASN A 1 94 ? -9.121 17.876 -11.627 1.00 96.50 94 ASN A CA 1
ATOM 768 C C . ASN A 1 94 ? -8.791 16.399 -11.362 1.00 96.50 94 ASN A C 1
ATOM 770 O O . ASN A 1 94 ? -9.642 15.537 -11.566 1.00 96.50 94 ASN A O 1
ATOM 774 N N . LEU A 1 95 ? -7.569 16.099 -10.919 1.00 97.00 95 LEU A N 1
ATOM 775 C CA . LEU A 1 95 ? -7.139 14.749 -10.565 1.00 97.00 95 LEU A CA 1
ATOM 776 C C . LEU A 1 95 ? -6.824 14.674 -9.072 1.00 97.00 95 LEU A C 1
ATOM 778 O O . LEU A 1 95 ? -6.169 15.567 -8.539 1.00 97.00 95 LEU A O 1
ATOM 782 N N . LEU A 1 96 ? -7.225 13.586 -8.423 1.00 95.12 96 LEU A N 1
ATOM 783 C CA . LEU A 1 96 ? -6.727 13.195 -7.104 1.00 95.12 96 LEU A CA 1
ATOM 784 C C . LEU A 1 96 ? -5.865 11.944 -7.247 1.00 95.12 96 LEU A C 1
ATOM 786 O O . LEU A 1 96 ? -6.054 11.144 -8.166 1.00 95.12 96 LEU A O 1
ATOM 790 N N . GLN A 1 97 ? -4.887 11.797 -6.359 1.00 95.31 97 GLN A N 1
ATOM 791 C CA . GLN A 1 97 ? -3.977 10.660 -6.384 1.00 95.31 97 GLN A CA 1
ATOM 792 C C . GLN A 1 97 ? -4.504 9.542 -5.491 1.00 95.31 97 GLN A C 1
ATOM 794 O O . GLN A 1 97 ? -4.710 9.744 -4.298 1.00 95.31 97 GLN A O 1
ATOM 799 N N . LEU A 1 98 ? -4.620 8.340 -6.048 1.00 95.06 98 LEU A N 1
ATOM 800 C CA . LEU A 1 98 ? -4.702 7.122 -5.255 1.00 95.06 98 LEU A CA 1
ATOM 801 C C . LEU A 1 98 ? -3.291 6.774 -4.759 1.00 95.06 98 LEU A C 1
ATOM 803 O O . LEU A 1 98 ? -2.476 6.244 -5.513 1.00 95.06 98 LEU A O 1
ATOM 807 N N . SER A 1 99 ? -2.969 7.160 -3.528 1.00 92.12 99 SER A N 1
ATOM 808 C CA . SER A 1 99 ? -1.618 7.068 -2.956 1.00 92.12 99 SER A CA 1
ATOM 809 C C . SER A 1 99 ? -1.291 5.678 -2.405 1.00 92.12 99 SER A C 1
ATOM 811 O O . SER A 1 99 ? -0.118 5.331 -2.280 1.00 92.12 99 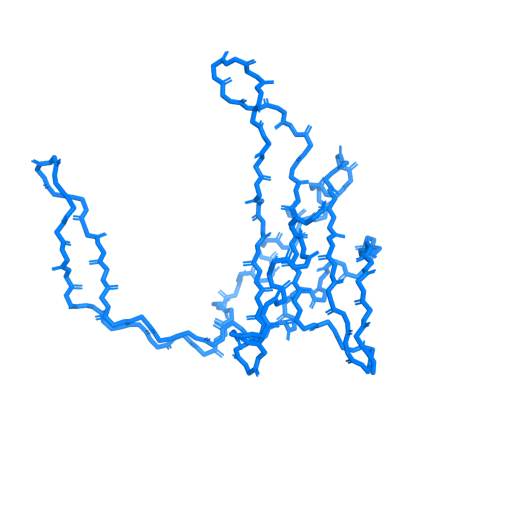SER A O 1
ATOM 813 N N . PHE A 1 100 ? -2.309 4.867 -2.112 1.00 95.56 100 PHE A N 1
ATOM 814 C CA . PHE A 1 100 ? -2.161 3.488 -1.655 1.00 95.56 100 PHE A CA 1
ATOM 815 C C . PHE A 1 100 ? -3.319 2.641 -2.185 1.00 95.56 100 PHE A C 1
ATOM 817 O O . PHE A 1 100 ? -4.464 3.081 -2.148 1.00 95.56 100 PHE A O 1
ATOM 824 N N . LEU A 1 101 ? -3.042 1.422 -2.651 1.00 96.62 101 LEU A N 1
ATOM 825 C CA . LEU A 1 101 ? -4.058 0.414 -2.953 1.00 96.62 101 LEU A CA 1
ATOM 826 C C . LEU A 1 101 ? -3.431 -0.972 -2.867 1.00 96.62 101 LEU A C 1
ATOM 828 O O . LEU A 1 101 ? -2.644 -1.348 -3.733 1.00 96.62 101 LEU A O 1
ATOM 832 N N . HIS A 1 102 ? -3.807 -1.747 -1.857 1.00 97.50 102 HIS A N 1
ATOM 833 C CA . HIS A 1 102 ? -3.317 -3.112 -1.708 1.00 97.50 102 HIS A CA 1
ATOM 834 C C . HIS A 1 102 ? -4.424 -4.053 -1.255 1.00 97.50 102 HIS A C 1
ATOM 836 O O . HIS A 1 102 ? -5.279 -3.705 -0.442 1.00 97.50 102 HIS A O 1
ATOM 842 N N . VAL A 1 103 ? -4.367 -5.279 -1.770 1.00 98.00 103 VAL A N 1
ATOM 843 C CA . VAL A 1 103 ? -5.198 -6.410 -1.358 1.00 98.00 103 VAL A CA 1
ATOM 844 C C . VAL A 1 103 ? -4.258 -7.548 -0.981 1.00 98.00 103 VAL A C 1
ATOM 846 O O . VAL A 1 103 ? -3.343 -7.881 -1.746 1.00 98.00 103 VAL A O 1
ATOM 849 N N . SER A 1 104 ? -4.495 -8.141 0.188 1.00 98.12 104 SER A N 1
ATOM 850 C CA . SER A 1 104 ? -3.733 -9.287 0.684 1.00 98.12 104 SER A CA 1
ATOM 851 C C . SER A 1 104 ? -3.706 -10.395 -0.365 1.00 98.12 104 SER A C 1
ATOM 853 O O . SER A 1 104 ? -4.730 -10.667 -0.987 1.00 98.12 104 SER A O 1
ATOM 855 N N . HIS A 1 105 ? -2.557 -11.041 -0.555 1.00 97.69 105 HIS A N 1
ATOM 856 C CA . HIS A 1 105 ? -2.315 -12.023 -1.614 1.00 97.69 105 HIS A CA 1
ATOM 857 C C . HIS A 1 105 ? -3.439 -13.063 -1.756 1.00 97.69 105 HIS A C 1
ATOM 859 O O . HIS A 1 105 ? -4.006 -13.214 -2.835 1.00 97.69 105 HIS A O 1
ATOM 865 N N . SER A 1 106 ? -3.841 -13.703 -0.654 1.00 96.69 106 SER A N 1
ATOM 866 C CA . SER A 1 106 ? -4.906 -14.720 -0.637 1.00 96.69 106 SER A CA 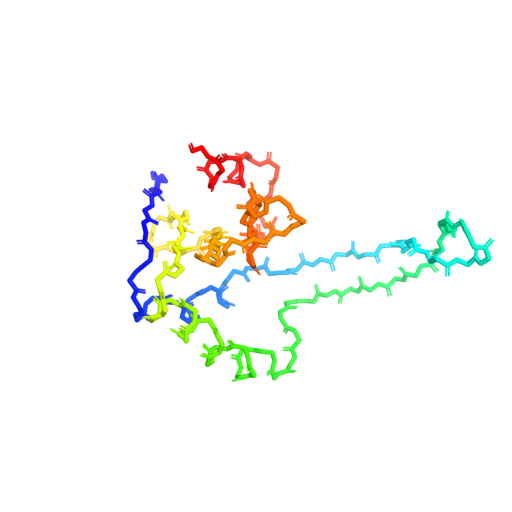1
ATOM 867 C C . SER A 1 106 ? -6.330 -14.185 -0.865 1.00 96.69 106 SER A C 1
ATOM 869 O O . SER A 1 106 ? -7.272 -14.969 -0.979 1.00 96.69 106 SER A O 1
ATOM 871 N N . TYR A 1 107 ? -6.497 -12.863 -0.946 1.00 97.00 107 TYR A N 1
ATOM 872 C CA . TYR A 1 107 ? -7.774 -12.169 -1.123 1.00 97.00 107 TYR A CA 1
ATOM 873 C C . TYR A 1 107 ? -7.903 -11.454 -2.478 1.00 97.00 107 TYR A C 1
ATOM 875 O O . TYR A 1 107 ? -8.924 -10.810 -2.744 1.00 97.00 107 TYR A O 1
ATOM 883 N N . ARG A 1 108 ? -6.885 -11.552 -3.344 1.00 96.50 108 ARG A N 1
ATOM 884 C CA . ARG A 1 108 ? -6.927 -11.015 -4.713 1.00 96.50 108 ARG A CA 1
ATOM 885 C C . ARG A 1 108 ? -7.939 -11.785 -5.571 1.00 96.50 108 ARG A C 1
ATOM 887 O O . ARG A 1 108 ? -8.414 -12.847 -5.181 1.00 96.50 108 ARG A O 1
ATOM 894 N N . ASP A 1 109 ? -8.328 -11.189 -6.698 1.00 95.88 109 ASP A N 1
ATOM 895 C CA . ASP A 1 109 ? -9.319 -11.721 -7.655 1.00 95.88 109 ASP A CA 1
ATOM 896 C C . ASP A 1 109 ? -10.749 -11.900 -7.110 1.00 95.88 109 ASP A C 1
ATOM 898 O O . ASP A 1 109 ? -11.594 -12.550 -7.720 1.00 95.88 109 ASP A O 1
ATOM 902 N N . GLN A 1 110 ? -11.059 -11.255 -5.981 1.00 95.69 110 GLN A N 1
ATOM 903 C CA . GLN A 1 110 ? -12.384 -11.287 -5.344 1.00 95.69 110 GLN A CA 1
ATOM 904 C C . GLN A 1 110 ? -13.134 -9.946 -5.421 1.00 95.69 110 GLN A C 1
ATOM 906 O O . GLN A 1 110 ? -14.112 -9.734 -4.707 1.00 95.69 110 GLN A O 1
ATOM 911 N N . GLY A 1 111 ? -12.651 -9.006 -6.241 1.00 95.31 111 GLY A N 1
ATOM 912 C CA . GLY A 1 111 ? -13.277 -7.692 -6.434 1.00 95.31 111 GLY A CA 1
ATOM 913 C C . GLY A 1 111 ? -13.079 -6.685 -5.292 1.00 95.31 111 GLY A C 1
ATOM 914 O O . GLY A 1 111 ? -13.655 -5.603 -5.349 1.00 95.31 111 GLY A O 1
ATOM 915 N N . LEU A 1 112 ? -12.252 -6.987 -4.281 1.00 96.06 112 LEU A N 1
ATOM 916 C CA . LEU A 1 112 ? -12.068 -6.124 -3.102 1.00 96.06 112 LEU A CA 1
ATOM 917 C C . LEU A 1 112 ? -11.515 -4.735 -3.434 1.00 96.06 112 LEU A C 1
ATOM 919 O O . LEU A 1 112 ? -11.981 -3.749 -2.878 1.00 96.06 112 LEU A O 1
ATOM 923 N N . ALA A 1 113 ? -10.563 -4.644 -4.368 1.00 94.38 113 ALA A N 1
ATOM 924 C CA . ALA A 1 113 ? -10.062 -3.351 -4.830 1.00 94.38 113 ALA A CA 1
ATOM 925 C C . ALA A 1 113 ? -11.185 -2.510 -5.457 1.00 94.38 113 ALA A C 1
ATOM 927 O O . ALA A 1 113 ? -11.275 -1.322 -5.190 1.00 94.38 113 ALA A O 1
ATOM 928 N N . GLY A 1 114 ? -12.091 -3.134 -6.219 1.00 93.31 114 GLY A N 1
ATOM 929 C CA . GLY A 1 114 ? -13.240 -2.443 -6.805 1.00 93.31 114 GLY A CA 1
ATOM 930 C C . GLY A 1 114 ? -14.209 -1.886 -5.760 1.00 93.31 114 GLY A C 1
ATOM 931 O O . GLY A 1 114 ? -14.789 -0.834 -5.988 1.00 93.31 114 GLY A O 1
ATOM 932 N N . MET A 1 115 ? -14.344 -2.537 -4.598 1.00 93.19 115 MET A N 1
ATOM 933 C CA . MET A 1 115 ? -15.161 -2.025 -3.486 1.00 93.19 115 MET A CA 1
ATOM 934 C C . MET A 1 115 ? -14.581 -0.743 -2.873 1.00 93.19 115 MET A C 1
ATOM 936 O O . MET A 1 115 ? -15.331 0.068 -2.351 1.00 93.19 115 MET A O 1
ATOM 940 N N . LEU A 1 116 ? -13.260 -0.559 -2.945 1.00 93.25 116 LEU A N 1
ATOM 941 C CA . LEU A 1 116 ? -12.552 0.616 -2.426 1.00 93.25 116 LEU A CA 1
ATOM 942 C C . LEU A 1 116 ? -12.556 1.810 -3.403 1.00 93.25 116 LEU A C 1
ATOM 944 O O . LEU A 1 116 ? -11.980 2.848 -3.093 1.00 93.25 116 LEU A O 1
ATOM 948 N N . PHE A 1 117 ? -13.161 1.650 -4.584 1.00 84.19 117 PHE A N 1
ATOM 949 C CA . PHE A 1 117 ? -13.190 2.633 -5.675 1.00 84.19 117 PHE A CA 1
ATOM 950 C C . PHE A 1 117 ? -14.587 3.201 -5.975 1.00 84.19 117 PHE A C 1
ATOM 952 O O . PHE A 1 117 ? -14.721 3.989 -6.913 1.00 84.19 117 PHE A O 1
ATOM 959 N N . GLN A 1 118 ? -15.615 2.754 -5.251 1.00 73.00 118 GLN A N 1
ATOM 960 C CA . GLN A 1 118 ? -17.005 3.197 -5.425 1.00 73.00 118 GLN A CA 1
ATOM 961 C C . GLN A 1 118 ? -17.292 4.457 -4.617 1.00 73.00 118 GLN A C 1
ATOM 963 O O . GLN A 1 118 ? -18.054 5.297 -5.144 1.00 73.00 118 GLN A O 1
#

Mean predicted aligned error: 3.27 Å

Solvent-accessible surface area (backbone atoms only — not comparable to full-atom values): 7047 Å² total; per-residue (Å²): 118,77,47,77,45,73,56,53,82,89,48,56,70,52,62,75,67,33,41,51,48,42,77,40,61,58,42,74,44,83,52,99,93,41,78,44,84,39,88,45,80,46,81,40,86,37,80,60,90,65,45,66,74,66,44,46,63,55,54,51,50,40,41,77,74,58,26,49,38,40,32,35,28,46,90,87,38,62,41,30,41,32,28,40,46,69,62,67,32,70,98,81,51,80,38,66,46,74,77,41,78,51,55,13,49,96,55,56,98,67,58,60,71,61,68,71,71,115

Radius of gyration: 16.18 Å; Cα contacts (8 Å, |Δi|>4): 201; chains: 1; bounding box: 34×36×42 Å

Secondary structure (DSSP, 8-state):
-EEEEEPPGGGGGGGGGS---EEEEEEEEEETTEEEEEEEEEEE-SSPTTHHHHHHHHHHHHHHHT-EEEEEEETTEEEEEEEE-SS-BTTTT-B--EEEEEE-GGGTTSSHHHHTT-

Sequence (118 aa):
MREVRELQRDEIPSVWSIDRTELIENLYLYQNGELVLSKQRFDMKGWPEGEPEAYTPHLLESYDQGAIFLGVFEQGKLIAAASLDNVWRGEQKNLLQLSFLHVSHSYRDQGLAGMLFQ